Protein AF-T0Z2G5-F1 (afdb_monomer_lite)

Radius of gyration: 20.87 Å; chains: 1; bounding box: 59×38×51 Å

pLDDT: mean 80.26, std 21.43, range [35.03, 98.06]

Secondary structure (DSSP, 8-state):
------------TT-EEEEE--GGGHHHHHHHHHHTT------HHHHIIIIIS-BTTB-S-SEEEEEETTEEEEEEEEEEEEEEETTEEEEEEEEEEEEEPPPPTT-PPS-GGGS----PPP------

Structure (mmCIF, N/CA/C/O backbone):
data_AF-T0Z2G5-F1
#
_entry.id   AF-T0Z2G5-F1
#
loop_
_atom_site.group_PDB
_atom_site.id
_atom_site.type_symbol
_atom_site.label_atom_id
_atom_site.label_alt_id
_atom_site.label_comp_id
_atom_site.label_asym_id
_atom_site.label_entity_id
_atom_site.label_seq_id
_atom_site.pdbx_PDB_ins_code
_atom_site.Cartn_x
_atom_site.Cartn_y
_atom_site.Cartn_z
_atom_site.occupancy
_atom_site.B_iso_or_equiv
_atom_site.auth_seq_id
_atom_site.auth_comp_id
_atom_site.auth_asym_id
_atom_site.auth_atom_id
_atom_site.pdbx_PDB_model_num
ATOM 1 N N . MET A 1 1 ? 9.165 -25.052 -7.317 1.00 35.03 1 MET A N 1
ATOM 2 C CA . MET A 1 1 ? 8.094 -24.089 -6.983 1.00 35.03 1 MET A CA 1
ATOM 3 C C . MET A 1 1 ? 7.984 -24.053 -5.470 1.00 35.03 1 MET A C 1
ATOM 5 O O . MET A 1 1 ? 7.563 -25.049 -4.907 1.00 35.03 1 MET A O 1
ATOM 9 N N . SER A 1 2 ? 8.461 -22.992 -4.813 1.00 45.25 2 SER A N 1
ATOM 10 C CA . SER A 1 2 ? 8.375 -22.872 -3.351 1.00 45.25 2 SER A CA 1
ATOM 11 C C . SER A 1 2 ? 7.391 -21.754 -3.029 1.00 45.25 2 SER A C 1
ATOM 13 O O . SER A 1 2 ? 7.680 -20.584 -3.269 1.00 45.25 2 SER A O 1
ATOM 15 N N . SER A 1 3 ? 6.192 -22.142 -2.601 1.00 39.19 3 SER A N 1
ATOM 16 C CA . SER A 1 3 ? 5.174 -21.230 -2.088 1.00 39.19 3 SER A CA 1
ATOM 17 C C . SER A 1 3 ? 5.585 -20.835 -0.675 1.00 39.19 3 SER A C 1
ATOM 19 O O . SER A 1 3 ? 5.756 -21.706 0.176 1.00 39.19 3 SER A O 1
ATOM 21 N N . ILE A 1 4 ? 5.772 -19.541 -0.416 1.00 44.31 4 ILE A N 1
ATOM 22 C CA . ILE A 1 4 ? 5.853 -19.048 0.960 1.00 44.31 4 ILE A CA 1
ATOM 23 C C . ILE A 1 4 ? 4.429 -19.119 1.512 1.00 44.31 4 ILE A C 1
ATOM 25 O O . ILE A 1 4 ? 3.606 -18.243 1.248 1.00 44.31 4 ILE A O 1
ATOM 29 N N . GLN A 1 5 ? 4.125 -20.190 2.245 1.00 40.06 5 GLN A N 1
ATOM 30 C CA . GLN A 1 5 ? 2.942 -20.231 3.091 1.00 40.06 5 GLN A CA 1
ATOM 31 C C . GLN A 1 5 ? 3.179 -19.275 4.258 1.00 40.06 5 GLN A C 1
ATOM 33 O O . GLN A 1 5 ? 4.012 -19.519 5.127 1.00 40.06 5 GLN A O 1
ATOM 38 N N . VAL A 1 6 ? 2.468 -18.151 4.251 1.00 47.78 6 VAL A N 1
ATOM 39 C CA . VAL A 1 6 ? 2.330 -17.324 5.446 1.00 47.78 6 VAL A CA 1
ATOM 40 C C . VAL A 1 6 ? 1.329 -18.054 6.332 1.00 47.78 6 VAL A C 1
ATOM 42 O O . VAL A 1 6 ? 0.133 -18.055 6.039 1.00 47.78 6 VAL A O 1
ATOM 45 N N . ASP A 1 7 ? 1.827 -18.737 7.361 1.00 40.16 7 ASP A N 1
ATOM 46 C CA . ASP A 1 7 ? 0.981 -19.422 8.332 1.00 40.16 7 ASP A CA 1
ATOM 47 C C . ASP A 1 7 ? -0.036 -18.438 8.916 1.00 40.16 7 ASP A C 1
ATOM 49 O O . ASP A 1 7 ? 0.304 -17.385 9.466 1.00 40.16 7 ASP A O 1
ATOM 53 N N . SER A 1 8 ? -1.315 -18.784 8.770 1.00 50.62 8 SER A N 1
ATOM 54 C CA . SER A 1 8 ? -2.417 -18.028 9.347 1.00 50.62 8 SER A CA 1
ATOM 55 C C . SER A 1 8 ? -2.333 -18.133 10.869 1.00 50.62 8 SER A C 1
ATOM 57 O O . SER A 1 8 ? -2.729 -19.131 11.472 1.00 50.62 8 SER A O 1
ATOM 59 N N . VAL A 1 9 ? -1.794 -17.094 11.507 1.00 52.38 9 VAL A N 1
ATOM 60 C CA . VAL A 1 9 ? -1.844 -16.944 12.965 1.00 52.38 9 VAL A CA 1
ATOM 61 C C . VAL A 1 9 ? -3.320 -16.913 13.388 1.00 52.38 9 VAL A C 1
ATOM 63 O O . VAL A 1 9 ? -4.140 -16.243 12.763 1.00 52.38 9 VAL A O 1
ATOM 66 N N . ARG A 1 10 ? -3.677 -17.706 14.403 1.00 47.97 10 ARG A N 1
ATOM 67 C CA . ARG A 1 10 ? -5.051 -17.978 14.875 1.00 47.97 10 ARG A CA 1
ATOM 68 C C . ARG A 1 10 ? -5.888 -16.713 15.129 1.00 47.97 10 ARG A C 1
ATOM 70 O O . ARG A 1 10 ? -5.372 -15.711 15.618 1.00 47.97 10 ARG A O 1
ATOM 77 N N . ASP A 1 11 ? -7.190 -16.791 14.829 1.00 43.62 11 ASP A N 1
ATOM 78 C CA . ASP A 1 11 ? -8.204 -15.770 15.151 1.00 43.62 11 ASP A CA 1
ATOM 79 C C . ASP A 1 11 ? -8.464 -15.774 16.660 1.00 43.62 11 ASP A C 1
ATOM 81 O O . ASP A 1 11 ? -9.389 -16.413 17.154 1.00 43.62 11 ASP A O 1
ATOM 85 N N . ALA A 1 12 ? -7.618 -15.083 17.417 1.00 45.31 12 ALA A N 1
ATOM 86 C CA . ALA A 1 12 ? -8.017 -14.586 18.725 1.00 45.31 12 ALA A CA 1
ATOM 87 C C . ALA A 1 12 ? -8.791 -13.266 18.528 1.00 45.31 12 ALA A C 1
ATOM 89 O O . ALA A 1 12 ? -8.409 -12.473 17.661 1.00 45.31 12 ALA A O 1
ATOM 90 N N . PRO A 1 13 ? -9.833 -12.967 19.325 1.00 46.59 13 PRO A N 1
ATOM 91 C CA . PRO A 1 13 ? -10.363 -11.609 19.415 1.00 46.59 13 PRO A CA 1
ATOM 92 C C . PRO A 1 13 ? -9.212 -10.661 19.801 1.00 46.59 13 PRO A C 1
ATOM 94 O O . PRO A 1 13 ? -8.587 -10.847 20.842 1.00 46.59 13 PRO A O 1
ATOM 97 N N . GLY A 1 14 ? -8.875 -9.699 18.934 1.00 64.50 14 GLY A N 1
ATOM 98 C CA . GLY A 1 14 ? -7.689 -8.834 19.088 1.00 64.50 14 GLY A CA 1
ATOM 99 C C . GLY A 1 14 ? -6.409 -9.333 18.393 1.00 64.50 14 GLY A C 1
ATOM 100 O O . GLY A 1 14 ? -5.330 -8.775 18.590 1.00 64.50 14 GLY A O 1
ATOM 101 N N . GLY A 1 15 ? -6.494 -10.385 17.575 1.00 80.00 15 GLY A N 1
ATOM 102 C CA . GLY A 1 15 ? -5.380 -10.867 16.761 1.00 80.00 15 GLY A CA 1
ATOM 103 C C . GLY A 1 15 ? -5.108 -9.949 15.568 1.00 80.00 15 GLY A C 1
ATOM 104 O O . GLY A 1 15 ? -5.984 -9.721 14.733 1.00 80.00 15 GLY A O 1
ATOM 105 N N . ARG A 1 16 ? -3.876 -9.443 15.462 1.00 90.94 16 ARG A N 1
ATOM 106 C CA . ARG A 1 16 ? -3.422 -8.701 14.279 1.00 90.94 16 ARG A CA 1
ATOM 107 C C . ARG A 1 16 ? -3.092 -9.668 13.149 1.00 90.94 16 ARG A C 1
ATOM 109 O O . ARG A 1 16 ? -2.359 -10.632 13.358 1.00 90.94 16 ARG A O 1
ATOM 116 N N . ARG A 1 17 ? -3.580 -9.376 11.946 1.00 92.88 17 ARG A N 1
ATOM 117 C CA . ARG A 1 17 ? -3.329 -10.159 10.731 1.00 92.88 17 ARG A CA 1
ATOM 118 C C . ARG A 1 17 ? -2.599 -9.320 9.704 1.00 92.88 17 ARG A C 1
ATOM 120 O O . ARG A 1 17 ? -2.945 -8.162 9.517 1.00 92.88 17 ARG A O 1
ATOM 127 N N . VAL A 1 18 ? -1.630 -9.916 9.020 1.00 95.81 18 VAL A N 1
ATOM 128 C CA . VAL A 1 18 ? -1.031 -9.340 7.812 1.00 95.81 18 VAL A CA 1
ATOM 129 C C . VAL A 1 18 ? -1.662 -10.033 6.614 1.00 95.81 18 VAL A C 1
ATOM 131 O O . VAL A 1 18 ? -1.704 -11.262 6.574 1.00 95.81 18 VAL A O 1
ATOM 134 N N . ARG A 1 19 ? -2.156 -9.266 5.644 1.00 96.44 19 ARG A N 1
ATOM 135 C CA . ARG A 1 19 ? -2.698 -9.806 4.391 1.00 96.44 19 ARG A CA 1
ATOM 136 C C . ARG A 1 19 ? -2.416 -8.865 3.220 1.00 96.44 19 ARG A C 1
ATOM 138 O O . ARG A 1 19 ? -2.200 -7.673 3.449 1.00 96.44 19 ARG A O 1
ATOM 145 N N . PRO A 1 20 ? -2.440 -9.362 1.973 1.00 97.94 20 PRO A N 1
ATOM 146 C CA . PRO A 1 20 ? -2.593 -8.501 0.811 1.00 97.94 20 PRO A CA 1
ATOM 147 C C . PRO A 1 20 ? -3.778 -7.549 0.971 1.00 97.94 20 PRO A C 1
ATOM 149 O O . PRO A 1 20 ? -4.824 -7.941 1.506 1.00 97.94 20 PRO A O 1
ATOM 152 N N . SER A 1 21 ? -3.613 -6.314 0.509 1.00 97.81 21 SER A N 1
ATOM 153 C CA . SER A 1 21 ? -4.760 -5.431 0.323 1.00 97.81 21 SER A CA 1
ATOM 154 C C . SER A 1 21 ? -5.545 -5.828 -0.925 1.00 97.81 21 SER A C 1
ATOM 156 O O . SER A 1 21 ? -5.015 -6.467 -1.841 1.00 97.81 21 SER A O 1
ATOM 158 N N . THR A 1 22 ? -6.800 -5.410 -0.970 1.00 97.00 22 THR A N 1
ATOM 159 C CA . THR A 1 22 ? -7.668 -5.512 -2.142 1.00 97.00 22 THR A CA 1
ATOM 160 C C . THR A 1 22 ? -8.150 -4.116 -2.555 1.00 97.00 22 THR A C 1
ATOM 162 O O . THR A 1 22 ? -8.012 -3.171 -1.770 1.00 97.00 22 THR A O 1
ATOM 165 N N . PRO A 1 23 ? -8.706 -3.940 -3.768 1.00 97.50 23 PRO A N 1
ATOM 166 C CA . PRO A 1 23 ? -9.271 -2.656 -4.188 1.00 97.50 23 PRO A CA 1
ATOM 167 C C . PRO A 1 23 ? -10.290 -2.070 -3.198 1.00 97.50 23 PRO A C 1
ATOM 169 O O . PRO A 1 23 ? -10.353 -0.853 -3.020 1.00 97.50 23 PRO A O 1
ATOM 172 N N . GLU A 1 24 ? -11.031 -2.924 -2.489 1.00 96.44 24 GLU A N 1
ATOM 173 C CA . GLU A 1 24 ? -11.998 -2.534 -1.457 1.00 96.44 24 GLU A CA 1
ATOM 174 C C . GLU A 1 24 ? -11.341 -1.863 -0.238 1.00 96.44 24 GLU A C 1
ATOM 176 O O . GLU A 1 24 ? -11.975 -1.040 0.423 1.00 96.44 24 GLU A O 1
ATOM 181 N N . ASP A 1 25 ? -10.064 -2.146 0.046 1.00 96.62 25 ASP A N 1
ATOM 182 C CA . ASP A 1 25 ? -9.310 -1.472 1.110 1.00 96.62 25 ASP A CA 1
ATOM 183 C C . ASP A 1 25 ? -8.898 -0.038 0.723 1.00 96.62 25 ASP A C 1
ATOM 185 O O . ASP A 1 25 ? -8.492 0.741 1.589 1.00 96.62 25 ASP A O 1
ATOM 189 N N . GLY A 1 26 ? -8.990 0.333 -0.561 1.00 96.88 26 GLY A N 1
ATOM 190 C CA . GLY A 1 26 ? -8.496 1.599 -1.113 1.00 96.88 26 GLY A CA 1
ATOM 191 C C . GLY A 1 26 ? -8.921 2.847 -0.327 1.00 96.88 26 GLY A C 1
ATOM 192 O O . GLY A 1 26 ? -8.047 3.605 0.106 1.00 96.88 26 GLY A O 1
ATOM 193 N N . PRO A 1 27 ? -10.226 3.063 -0.067 1.00 96.56 27 PRO A N 1
ATOM 194 C CA . PRO A 1 27 ? -10.689 4.207 0.718 1.00 96.56 27 PRO A CA 1
ATOM 195 C C . PRO A 1 27 ? -10.092 4.262 2.131 1.00 96.56 27 PRO A C 1
ATOM 197 O O . PRO A 1 27 ? -9.723 5.336 2.611 1.00 96.56 27 PRO A O 1
ATOM 200 N N . ALA A 1 28 ? -9.950 3.113 2.794 1.00 95.75 28 ALA A N 1
ATOM 201 C CA . ALA A 1 28 ? -9.409 3.036 4.146 1.00 95.75 28 ALA A CA 1
ATOM 202 C C . ALA A 1 28 ? -7.883 3.228 4.175 1.00 95.75 28 ALA A C 1
ATOM 204 O O . ALA A 1 28 ? -7.368 3.889 5.074 1.00 95.75 28 ALA A O 1
ATOM 205 N N . ILE A 1 29 ? -7.163 2.749 3.158 1.00 97.25 29 ILE A N 1
ATOM 206 C CA . ILE A 1 29 ? -5.733 3.025 2.952 1.00 97.25 29 ILE A CA 1
ATOM 207 C C . ILE A 1 29 ? -5.492 4.530 2.743 1.00 97.25 29 ILE A C 1
ATOM 209 O O . ILE A 1 29 ? -4.596 5.111 3.358 1.00 97.25 29 ILE A O 1
ATOM 213 N N . VAL A 1 30 ? -6.317 5.188 1.922 1.00 97.25 30 VAL A N 1
ATOM 214 C CA . VAL A 1 30 ? -6.256 6.645 1.715 1.00 97.25 30 VAL A CA 1
ATOM 215 C C . VAL A 1 30 ? -6.530 7.396 3.019 1.00 97.25 30 VAL A C 1
ATOM 217 O O . VAL A 1 30 ? -5.793 8.324 3.358 1.00 97.25 30 VAL A O 1
ATOM 220 N N . ALA A 1 31 ? -7.557 6.992 3.771 1.00 95.75 31 ALA A N 1
ATOM 221 C CA . ALA A 1 31 ? -7.875 7.593 5.064 1.00 95.75 31 ALA A CA 1
ATOM 222 C C . ALA A 1 31 ? -6.716 7.443 6.063 1.00 95.75 31 ALA A C 1
ATOM 224 O O . ALA A 1 31 ? -6.330 8.424 6.696 1.00 95.75 31 ALA A O 1
ATOM 225 N N . LEU A 1 32 ? -6.114 6.255 6.144 1.00 95.69 32 LEU A N 1
ATOM 226 C CA . LEU A 1 32 ? -4.961 5.960 6.996 1.00 95.69 32 LEU A CA 1
ATOM 227 C C . LEU A 1 32 ? -3.760 6.861 6.673 1.00 95.69 32 LEU A C 1
ATOM 229 O O . LEU A 1 32 ? -3.156 7.445 7.571 1.00 95.69 32 LEU A O 1
ATOM 233 N N . MET A 1 33 ? -3.425 7.007 5.389 1.00 96.12 33 MET A N 1
ATOM 234 C CA . MET A 1 33 ? -2.326 7.872 4.952 1.00 96.12 33 MET A CA 1
ATOM 235 C C . MET A 1 33 ? -2.602 9.347 5.267 1.00 96.12 33 MET A C 1
ATOM 237 O O . MET A 1 33 ? -1.716 10.039 5.766 1.00 96.12 33 MET A O 1
ATOM 241 N N . ARG A 1 34 ? -3.836 9.823 5.055 1.00 95.88 34 ARG A N 1
ATOM 242 C CA . ARG A 1 34 ? -4.242 11.191 5.422 1.00 95.88 34 ARG A CA 1
ATOM 243 C C . ARG A 1 34 ? -4.156 11.436 6.928 1.00 95.88 34 ARG A C 1
ATOM 245 O O . ARG A 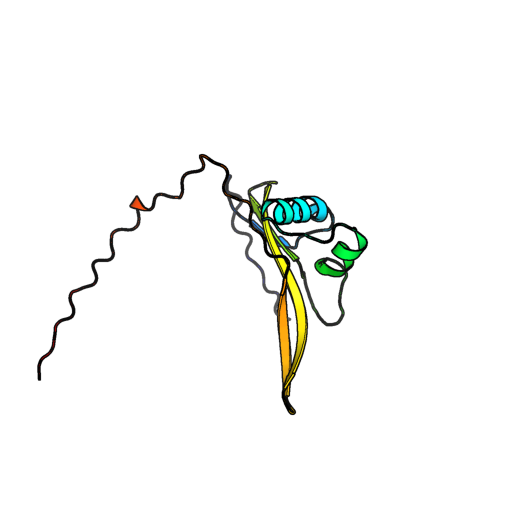1 34 ? -3.647 12.470 7.344 1.00 95.88 34 ARG A O 1
ATOM 252 N N . GLN A 1 35 ? -4.599 10.481 7.747 1.00 93.75 35 GLN A N 1
ATOM 253 C CA . GLN A 1 35 ? -4.478 10.551 9.210 1.00 93.75 35 GLN A CA 1
ATOM 254 C C . GLN A 1 35 ? -3.016 10.607 9.671 1.00 93.75 35 GLN A C 1
ATOM 256 O O . GLN A 1 35 ? -2.714 11.245 10.676 1.00 93.75 35 GLN A O 1
ATOM 261 N N . ALA A 1 36 ? -2.105 9.979 8.923 1.00 93.56 36 ALA A N 1
ATOM 262 C CA . ALA A 1 36 ? -0.665 10.061 9.150 1.00 93.56 36 ALA A CA 1
ATOM 263 C C . ALA A 1 36 ? -0.022 11.364 8.623 1.00 93.56 36 ALA A C 1
ATOM 265 O O . ALA A 1 36 ? 1.194 11.515 8.708 1.00 93.56 36 ALA A O 1
ATOM 266 N N . GLY A 1 37 ? -0.810 12.302 8.082 1.00 94.31 37 GLY A N 1
ATOM 267 C CA . GLY A 1 37 ? -0.327 13.577 7.544 1.00 94.31 37 GLY A CA 1
ATOM 268 C C . GLY A 1 37 ? 0.253 13.493 6.129 1.00 94.31 37 GLY A C 1
ATOM 269 O O . GLY A 1 37 ? 0.924 14.425 5.692 1.00 94.31 37 GLY A O 1
ATOM 270 N N . LEU A 1 38 ? 0.016 12.395 5.406 1.00 94.50 38 LEU A N 1
ATOM 271 C CA . LEU A 1 38 ? 0.476 12.217 4.028 1.00 94.50 38 LEU A CA 1
ATOM 272 C C . LEU A 1 38 ? -0.552 12.749 3.017 1.00 94.50 38 LEU A C 1
ATOM 274 O O . LEU A 1 38 ? -1.740 12.889 3.316 1.00 94.50 38 LEU A O 1
ATOM 278 N N . GLN A 1 39 ? -0.095 12.981 1.784 1.00 95.75 39 GLN A N 1
ATOM 279 C CA . GLN A 1 39 ? -0.925 13.387 0.644 1.00 95.75 39 GLN A CA 1
ATOM 280 C C . GLN A 1 39 ? -0.999 12.250 -0.389 1.00 95.75 39 GLN A C 1
ATOM 282 O O . GLN A 1 39 ? -0.264 12.262 -1.376 1.00 95.75 39 GLN A O 1
ATOM 287 N N . PRO A 1 40 ? -1.822 11.213 -0.154 1.00 95.31 40 PRO A N 1
ATOM 288 C CA . PRO A 1 40 ? -1.917 10.092 -1.078 1.00 95.31 40 PRO A CA 1
ATOM 289 C C . PRO A 1 40 ? -2.678 10.476 -2.352 1.00 95.31 40 PRO A C 1
ATOM 291 O O . PRO A 1 40 ? -3.645 11.236 -2.292 1.00 95.31 40 PRO A O 1
ATOM 294 N N . HIS A 1 41 ? -2.317 9.858 -3.480 1.00 95.31 41 HIS A N 1
ATOM 295 C CA . HIS A 1 41 ? -3.214 9.772 -4.638 1.00 95.31 41 HIS A CA 1
ATOM 296 C C . HIS A 1 41 ? -4.561 9.184 -4.208 1.00 95.31 41 HIS A C 1
ATOM 298 O O . HIS A 1 41 ? -4.592 8.281 -3.365 1.00 95.31 41 HIS A O 1
ATOM 304 N N . THR A 1 42 ? -5.652 9.657 -4.805 1.00 95.62 42 THR A N 1
ATOM 305 C CA . THR A 1 42 ? -7.010 9.232 -4.429 1.00 95.62 42 THR A CA 1
ATOM 306 C C . THR A 1 42 ? -7.824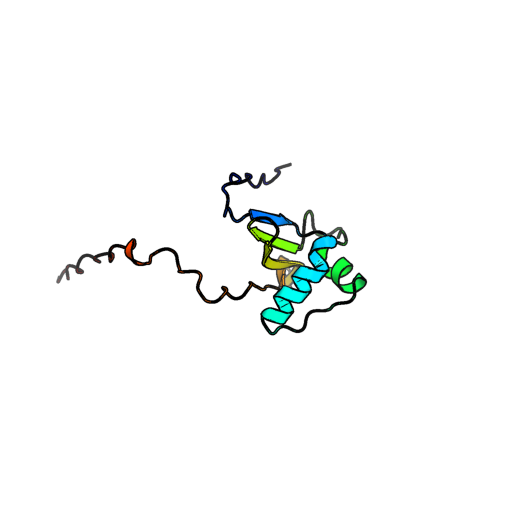 8.655 -5.568 1.00 95.62 42 THR A C 1
ATOM 308 O O . THR A 1 42 ? -8.864 8.043 -5.338 1.00 95.62 42 THR A O 1
ATOM 311 N N . GLU A 1 43 ? -7.337 8.812 -6.789 1.00 96.62 43 GLU A N 1
ATOM 312 C CA . GLU A 1 43 ? -8.009 8.381 -7.999 1.00 96.62 43 GLU A CA 1
ATOM 313 C C . GLU A 1 43 ? -7.918 6.849 -8.081 1.00 96.62 43 GLU A C 1
ATOM 315 O O . GLU A 1 43 ? -6.809 6.305 -7.984 1.00 96.62 43 GLU A O 1
ATOM 320 N N . PRO A 1 44 ? -9.042 6.129 -8.272 1.00 94.19 44 PRO A N 1
ATOM 321 C CA . PRO A 1 44 ? -9.045 4.665 -8.303 1.00 94.19 44 PRO A CA 1
ATOM 322 C C . PRO A 1 44 ? -8.040 4.074 -9.295 1.00 94.19 44 PRO A C 1
ATOM 324 O O . PRO A 1 44 ? -7.378 3.088 -8.991 1.00 94.19 44 PRO A O 1
ATOM 327 N N . GLU A 1 45 ? -7.863 4.720 -10.446 1.00 96.69 45 GLU A N 1
ATOM 328 C CA . GLU A 1 45 ? -6.926 4.311 -11.497 1.00 96.69 45 GLU A CA 1
ATOM 329 C C . GLU A 1 45 ? -5.459 4.390 -11.046 1.00 96.69 45 GLU A C 1
ATOM 331 O O . GLU A 1 45 ? -4.658 3.504 -11.357 1.00 96.69 45 GLU A O 1
ATOM 336 N N . HIS A 1 46 ? -5.104 5.417 -10.265 1.00 97.06 46 HIS A N 1
ATOM 337 C CA . HIS A 1 46 ? -3.769 5.551 -9.684 1.00 97.06 46 HIS A CA 1
ATOM 338 C C . HIS A 1 46 ? -3.526 4.492 -8.607 1.00 97.06 46 HIS A C 1
ATOM 340 O O . HIS A 1 46 ? -2.430 3.935 -8.522 1.00 97.06 46 HIS A O 1
ATOM 346 N N . LEU A 1 47 ? -4.534 4.203 -7.780 1.00 97.12 47 LEU A N 1
ATOM 347 C CA . LEU A 1 47 ? -4.437 3.167 -6.751 1.00 97.12 47 LEU A CA 1
ATOM 348 C C . LEU A 1 47 ? -4.329 1.767 -7.372 1.00 97.12 47 LEU A C 1
ATOM 350 O O . LEU A 1 47 ? -3.447 1.004 -6.981 1.00 97.12 47 LEU A O 1
ATOM 354 N N . ASP A 1 48 ? -5.137 1.470 -8.393 1.00 97.50 48 ASP A N 1
ATOM 355 C CA . ASP A 1 48 ? -5.060 0.229 -9.171 1.00 97.50 48 ASP A CA 1
ATOM 356 C C . ASP A 1 48 ? -3.665 0.019 -9.749 1.00 97.50 48 ASP A C 1
ATOM 358 O O . ASP A 1 48 ? -3.016 -0.996 -9.477 1.00 97.50 48 ASP A O 1
ATOM 362 N N . TRP A 1 49 ? -3.155 1.013 -10.475 1.00 95.31 49 TRP A N 1
ATOM 363 C CA . TRP A 1 49 ? -1.822 0.934 -11.053 1.00 95.31 49 TRP A CA 1
ATOM 364 C C . TRP A 1 49 ? -0.740 0.711 -9.981 1.00 95.31 49 TRP A C 1
ATOM 366 O O . TRP A 1 49 ? 0.128 -0.164 -10.136 1.00 95.31 49 TRP A O 1
ATOM 376 N N . LYS A 1 50 ? -0.808 1.437 -8.857 1.00 94.69 50 LYS A N 1
ATOM 377 C CA . LYS A 1 50 ? 0.173 1.324 -7.767 1.00 94.69 50 LYS A CA 1
ATOM 378 C C . LYS A 1 50 ? 0.122 -0.018 -7.042 1.00 94.69 50 LYS A C 1
ATOM 380 O O . LYS A 1 50 ? 1.184 -0.555 -6.734 1.00 94.69 50 LYS A O 1
ATOM 385 N N . TYR A 1 51 ? -1.061 -0.559 -6.761 1.00 97.00 51 TYR A N 1
ATOM 386 C CA . TYR A 1 51 ? -1.208 -1.611 -5.749 1.00 97.00 51 TYR A CA 1
ATOM 387 C C . TYR A 1 51 ? -1.678 -2.959 -6.295 1.00 97.00 51 TYR A C 1
ATOM 389 O O . TYR A 1 51 ? -1.149 -3.988 -5.869 1.00 97.00 51 TYR A O 1
ATOM 397 N N . TRP A 1 52 ? -2.633 -2.975 -7.229 1.00 97.12 52 TRP A N 1
ATOM 398 C CA . TRP A 1 52 ? -3.391 -4.196 -7.547 1.00 97.12 52 TRP A CA 1
ATOM 399 C C . TRP A 1 52 ? -3.198 -4.692 -8.973 1.00 97.12 52 TRP A C 1
ATOM 401 O O . TRP A 1 52 ? -3.235 -5.901 -9.200 1.00 97.12 52 TRP A O 1
ATOM 411 N N . ARG A 1 53 ? -2.900 -3.798 -9.921 1.00 95.94 53 ARG A N 1
ATOM 412 C CA . ARG A 1 53 ? -2.667 -4.182 -11.313 1.00 95.94 53 ARG A CA 1
ATOM 413 C C . ARG A 1 53 ? -1.539 -5.221 -11.404 1.00 95.94 53 ARG A C 1
ATOM 415 O O . ARG A 1 53 ? -0.448 -4.963 -10.884 1.00 95.94 53 ARG A O 1
ATOM 422 N N . PRO A 1 54 ? -1.747 -6.378 -12.049 1.00 93.62 54 PRO A N 1
ATOM 423 C CA . PRO A 1 54 ? -0.681 -7.352 -12.244 1.00 93.62 54 PRO A CA 1
ATOM 424 C C . PRO A 1 54 ? 0.501 -6.742 -13.001 1.00 93.62 54 PRO A C 1
ATOM 426 O O . PRO A 1 54 ? 0.314 -5.909 -13.891 1.00 93.62 54 PRO A O 1
ATOM 429 N N . ARG A 1 55 ? 1.721 -7.169 -12.667 1.00 90.12 55 ARG A N 1
ATOM 430 C CA . ARG A 1 55 ? 2.921 -6.785 -13.413 1.00 90.12 55 ARG A CA 1
ATOM 431 C C . ARG A 1 55 ? 3.728 -8.020 -13.811 1.00 90.12 55 ARG A C 1
ATOM 433 O O . ARG A 1 55 ? 3.886 -8.917 -12.989 1.00 90.12 55 ARG A O 1
ATOM 440 N N . PRO A 1 56 ? 4.272 -8.074 -15.037 1.00 89.94 56 PRO A N 1
ATOM 441 C CA . PRO A 1 56 ? 5.042 -9.229 -15.501 1.00 89.94 56 PRO A CA 1
ATOM 442 C C . PRO A 1 56 ? 6.379 -9.401 -14.761 1.00 89.94 56 PRO A C 1
ATOM 444 O O . PRO A 1 56 ? 6.913 -10.504 -14.707 1.00 89.94 56 PRO A O 1
ATOM 447 N N . ASP A 1 57 ? 6.913 -8.329 -14.172 1.00 87.75 57 ASP A N 1
ATOM 448 C CA . ASP A 1 57 ? 8.179 -8.306 -13.432 1.00 87.75 57 ASP A CA 1
ATOM 449 C C . ASP A 1 57 ? 8.037 -8.686 -11.946 1.00 87.75 57 ASP A C 1
ATOM 451 O O . ASP A 1 57 ? 9.036 -8.730 -11.224 1.00 87.75 57 ASP A O 1
ATOM 455 N N . TRP A 1 58 ? 6.821 -8.981 -11.470 1.00 91.25 58 TRP A N 1
ATOM 456 C CA . TRP A 1 58 ? 6.562 -9.271 -10.062 1.00 91.25 58 TRP A CA 1
ATOM 457 C C . TRP A 1 58 ? 5.468 -10.309 -9.860 1.00 91.25 58 TRP A C 1
ATOM 459 O O . TRP A 1 58 ? 4.336 -10.155 -10.311 1.00 91.25 58 TRP A O 1
ATOM 469 N N . GLN A 1 59 ? 5.803 -11.357 -9.115 1.00 90.69 59 GLN A N 1
ATOM 470 C CA . GLN A 1 59 ? 4.852 -12.390 -8.728 1.00 90.69 59 GLN A CA 1
ATOM 471 C C . GLN A 1 59 ? 4.353 -12.106 -7.312 1.00 90.69 59 GLN A C 1
ATOM 473 O O . GLN A 1 59 ? 5.139 -12.093 -6.366 1.00 90.69 59 GLN A O 1
ATOM 478 N N . GLY A 1 60 ? 3.043 -11.901 -7.174 1.00 91.06 60 GLY A N 1
ATOM 479 C CA . GLY A 1 60 ? 2.375 -11.688 -5.891 1.00 91.06 60 GLY A CA 1
ATOM 480 C C . GLY A 1 60 ? 1.925 -10.247 -5.651 1.00 91.06 60 GLY A C 1
ATOM 481 O O . GLY A 1 60 ? 1.970 -9.388 -6.532 1.00 91.06 60 GLY A O 1
ATOM 482 N N . SER A 1 61 ? 1.444 -9.997 -4.436 1.00 95.69 61 SER A N 1
ATOM 483 C CA . SER A 1 61 ? 0.878 -8.707 -4.043 1.00 95.69 61 SER A CA 1
ATOM 484 C C . SER A 1 61 ? 1.953 -7.632 -3.894 1.00 95.69 61 SER A C 1
ATOM 486 O O . SER A 1 61 ? 3.091 -7.908 -3.509 1.00 95.69 61 SER A O 1
ATOM 488 N N . ARG A 1 62 ? 1.575 -6.388 -4.199 1.00 96.88 62 ARG A N 1
ATOM 489 C CA . ARG A 1 62 ? 2.429 -5.199 -4.047 1.00 96.88 62 ARG A CA 1
ATOM 490 C C . ARG A 1 62 ? 1.976 -4.277 -2.923 1.00 96.88 62 ARG A C 1
ATOM 492 O O . ARG A 1 62 ? 2.681 -3.334 -2.602 1.00 96.88 62 ARG A O 1
ATOM 499 N N . SER A 1 63 ? 0.823 -4.538 -2.320 1.00 97.88 63 SER A N 1
ATOM 500 C CA . SER A 1 63 ? 0.274 -3.763 -1.215 1.00 97.88 63 SER A CA 1
ATOM 501 C C . SER A 1 63 ? -0.237 -4.717 -0.145 1.00 97.88 63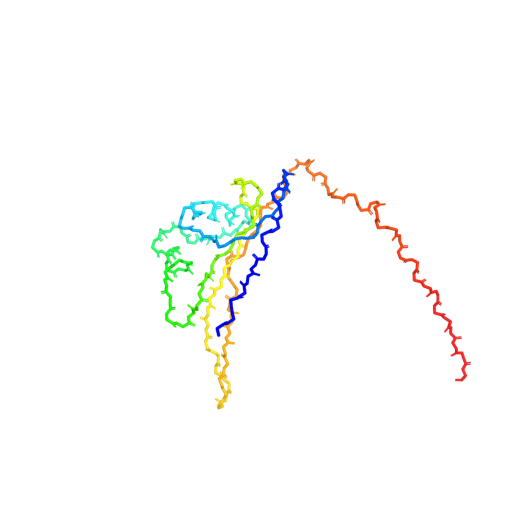 SER A C 1
ATOM 503 O O . SER A 1 63 ? -0.876 -5.730 -0.444 1.00 97.88 63 SER A O 1
ATOM 505 N N . PHE A 1 64 ? 0.099 -4.403 1.099 1.00 98.06 64 PHE A N 1
ATOM 506 C CA . PHE A 1 64 ? -0.203 -5.207 2.268 1.00 98.06 64 PHE A CA 1
ATOM 507 C C . PHE A 1 64 ? -0.762 -4.329 3.368 1.00 98.06 64 PHE A C 1
ATOM 509 O O . PHE A 1 64 ? -0.428 -3.147 3.499 1.00 98.06 64 PHE A O 1
ATOM 516 N N . VAL A 1 65 ? -1.599 -4.948 4.184 1.00 97.81 65 VAL A N 1
ATOM 517 C CA . VAL A 1 65 ? -2.249 -4.300 5.307 1.00 97.81 65 VAL A CA 1
ATOM 518 C C . VAL A 1 65 ? -2.118 -5.134 6.567 1.00 97.81 65 VAL A C 1
ATOM 520 O O . VAL A 1 65 ? -2.092 -6.366 6.519 1.00 97.81 65 VAL A O 1
ATOM 523 N N . ILE A 1 66 ? -2.049 -4.440 7.700 1.00 96.69 66 ILE A N 1
ATOM 524 C CA . ILE A 1 66 ? -2.221 -5.040 9.019 1.00 96.69 66 ILE A CA 1
ATOM 525 C C . ILE A 1 66 ? -3.638 -4.734 9.478 1.00 96.69 66 ILE A C 1
ATOM 527 O O . ILE A 1 66 ? -4.012 -3.563 9.543 1.00 96.69 66 ILE A O 1
ATOM 531 N N . THR A 1 67 ? -4.405 -5.761 9.827 1.00 93.69 67 THR A N 1
ATOM 532 C CA . THR A 1 67 ? -5.785 -5.619 10.293 1.00 93.69 67 THR A CA 1
ATOM 533 C C . THR A 1 67 ? -5.981 -6.176 11.694 1.00 93.69 67 THR A C 1
ATOM 535 O O . THR A 1 67 ? -5.339 -7.153 12.073 1.00 93.69 67 THR A O 1
ATOM 538 N N . GLU A 1 68 ? -6.909 -5.598 12.449 1.00 90.69 68 GLU A N 1
ATOM 539 C CA . GLU A 1 68 ? -7.463 -6.165 13.683 1.00 90.69 68 GLU A CA 1
ATOM 540 C C . GLU A 1 68 ? -8.987 -6.226 13.520 1.00 90.69 68 GLU A C 1
ATOM 542 O O . GLU A 1 68 ? -9.670 -5.205 13.460 1.00 90.69 68 GLU A O 1
ATOM 547 N N . GLY A 1 69 ? -9.528 -7.433 13.332 1.00 86.88 69 GLY A N 1
ATOM 548 C CA . GLY A 1 69 ? -10.906 -7.595 12.864 1.00 86.88 69 GLY A CA 1
ATOM 549 C C . GLY A 1 69 ? -11.116 -6.928 11.498 1.00 86.88 69 GLY A C 1
ATOM 550 O O . GLY A 1 69 ? -10.481 -7.309 10.516 1.00 86.88 69 GLY A O 1
ATOM 551 N N . ARG A 1 70 ? -12.008 -5.932 11.440 1.00 83.94 70 ARG A N 1
ATOM 552 C CA . ARG A 1 70 ? -12.292 -5.137 10.227 1.00 83.94 70 ARG A CA 1
ATOM 553 C C . ARG A 1 70 ? -11.486 -3.837 10.144 1.00 83.94 70 ARG A C 1
ATOM 555 O O . ARG A 1 70 ? -11.590 -3.130 9.148 1.00 83.94 70 ARG A O 1
ATOM 562 N N . GLU A 1 71 ? -10.720 -3.504 11.179 1.00 89.62 71 GLU A N 1
ATOM 563 C CA . GLU A 1 71 ? -9.971 -2.251 11.241 1.00 89.62 71 GLU A CA 1
ATOM 564 C C . GLU A 1 71 ? -8.607 -2.388 10.561 1.00 89.62 71 GLU A C 1
ATOM 566 O O . GLU A 1 71 ? -7.890 -3.367 10.774 1.00 89.62 71 GLU A O 1
ATOM 571 N N . LEU A 1 72 ? -8.241 -1.382 9.767 1.00 93.06 72 LEU A N 1
ATOM 572 C CA . LEU A 1 72 ? -6.934 -1.235 9.133 1.00 93.06 72 LEU A CA 1
ATOM 573 C C . LEU A 1 72 ? -5.981 -0.477 10.059 1.00 93.06 72 LEU A C 1
ATOM 575 O O . LEU A 1 72 ? -6.118 0.725 10.263 1.00 93.06 72 LEU A O 1
ATOM 579 N N . LEU A 1 73 ? -4.993 -1.185 10.601 1.00 94.75 73 LEU A N 1
ATOM 580 C CA . LEU A 1 73 ? -4.012 -0.629 11.533 1.00 94.75 73 LEU A CA 1
ATOM 581 C C . LEU A 1 73 ? -2.774 -0.072 10.833 1.00 94.75 73 LEU A C 1
ATOM 583 O O . LEU A 1 73 ? -2.137 0.848 11.346 1.00 94.75 73 LEU A O 1
ATOM 587 N N . ALA A 1 74 ? -2.387 -0.658 9.702 1.00 96.88 74 ALA A N 1
ATOM 588 C CA . ALA A 1 74 ? -1.242 -0.212 8.9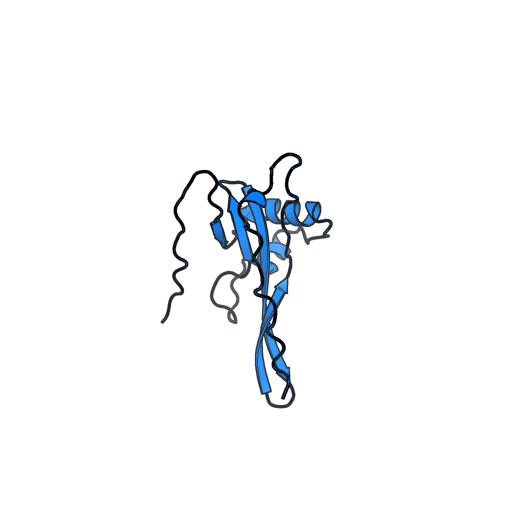23 1.00 96.88 74 ALA A CA 1
ATOM 589 C C . ALA A 1 74 ? -1.373 -0.609 7.452 1.00 96.88 74 ALA A C 1
ATOM 591 O O . ALA A 1 74 ? -2.034 -1.595 7.125 1.00 96.88 74 ALA A O 1
ATOM 592 N N . HIS A 1 75 ? -0.686 0.134 6.593 1.00 98.06 75 HIS A N 1
ATOM 593 C CA . HIS A 1 75 ? -0.516 -0.142 5.174 1.00 98.06 75 HIS A CA 1
ATOM 594 C C . HIS A 1 75 ? 0.965 -0.019 4.814 1.00 98.06 75 HIS A C 1
ATOM 596 O O . HIS A 1 75 ? 1.681 0.814 5.374 1.00 98.06 75 HIS A O 1
ATOM 602 N N . GLY A 1 76 ? 1.412 -0.835 3.867 1.00 97.62 76 GLY A N 1
ATOM 603 C CA . GLY A 1 76 ? 2.700 -0.686 3.208 1.00 97.62 76 GLY A CA 1
ATOM 604 C C . GLY A 1 76 ? 2.644 -1.295 1.817 1.00 97.62 76 GLY A C 1
ATOM 605 O O . GLY A 1 76 ? 2.034 -2.348 1.615 1.00 97.62 76 GLY A O 1
ATOM 606 N N . ALA A 1 77 ? 3.277 -0.633 0.856 1.00 97.56 77 ALA A N 1
ATOM 607 C CA . ALA A 1 77 ? 3.333 -1.103 -0.515 1.00 97.56 77 ALA A CA 1
ATOM 608 C C . ALA A 1 77 ? 4.765 -1.105 -1.049 1.00 97.56 77 ALA A C 1
ATOM 610 O O . ALA A 1 77 ? 5.687 -0.535 -0.465 1.00 97.56 77 ALA A O 1
ATOM 611 N N . VAL A 1 78 ? 4.954 -1.798 -2.164 1.00 95.81 78 VAL A N 1
ATOM 612 C CA . VAL A 1 78 ? 6.244 -1.968 -2.814 1.00 95.81 78 VAL A CA 1
ATOM 613 C C . VAL A 1 78 ? 6.140 -1.745 -4.313 1.00 95.81 78 VAL A C 1
ATOM 615 O O . VAL A 1 78 ? 5.183 -2.160 -4.968 1.00 95.81 78 VAL A O 1
ATOM 618 N N . VAL A 1 79 ? 7.179 -1.134 -4.872 1.00 93.69 79 VAL A N 1
ATOM 619 C CA . VAL A 1 79 ? 7.406 -1.048 -6.309 1.00 93.69 79 VAL A CA 1
ATOM 620 C C . VAL A 1 79 ? 8.615 -1.917 -6.649 1.00 93.69 79 VAL A C 1
ATOM 622 O O . VAL A 1 79 ? 9.723 -1.632 -6.184 1.00 93.69 79 VAL A O 1
ATOM 625 N N . PRO A 1 80 ? 8.429 -2.991 -7.430 1.00 93.06 80 PRO A N 1
ATOM 626 C CA . PRO A 1 80 ? 9.537 -3.794 -7.917 1.00 93.06 80 PRO A CA 1
ATOM 627 C C . PRO A 1 80 ? 10.324 -3.025 -8.977 1.00 93.06 80 PRO A C 1
ATOM 629 O O . PRO A 1 80 ? 9.754 -2.269 -9.766 1.00 93.06 80 PRO A O 1
ATOM 632 N N . GLY A 1 81 ? 11.637 -3.227 -9.007 1.00 91.19 81 GLY A N 1
ATOM 633 C CA . GLY A 1 81 ? 12.497 -2.606 -10.003 1.00 91.19 81 GLY A CA 1
ATOM 634 C C . GLY A 1 81 ? 13.763 -3.403 -10.271 1.00 91.19 81 GLY A C 1
ATOM 635 O O . GLY A 1 81 ? 14.073 -4.393 -9.606 1.00 91.19 81 GLY A O 1
ATOM 636 N N . THR A 1 82 ? 14.514 -2.939 -11.264 1.00 93.50 82 THR A N 1
ATOM 637 C CA . THR A 1 82 ? 15.862 -3.423 -11.566 1.00 93.50 82 THR A CA 1
ATOM 638 C C . THR A 1 82 ? 16.823 -2.253 -11.448 1.00 93.50 82 THR A C 1
ATOM 640 O O . THR A 1 82 ? 16.599 -1.198 -12.036 1.00 93.50 82 THR A O 1
ATOM 643 N N . MET A 1 83 ? 17.873 -2.435 -10.655 1.00 94.75 83 MET A N 1
ATOM 644 C CA . MET A 1 83 ? 18.934 -1.456 -10.472 1.00 94.75 83 MET A CA 1
ATOM 645 C C . MET A 1 83 ? 20.165 -1.904 -11.254 1.00 94.75 83 MET A C 1
ATOM 647 O O . MET A 1 83 ? 20.593 -3.052 -11.128 1.00 94.75 83 MET A O 1
ATOM 651 N N . HIS A 1 84 ? 20.738 -0.987 -12.030 1.00 96.00 84 HIS A N 1
ATOM 652 C CA . HIS A 1 84 ? 21.982 -1.187 -12.769 1.00 96.00 84 HIS A CA 1
ATOM 653 C C . HIS A 1 84 ? 23.123 -0.425 -12.094 1.00 96.00 84 HIS A C 1
ATOM 655 O O . HIS A 1 84 ? 22.955 0.740 -11.736 1.00 96.00 84 HIS A O 1
ATOM 661 N N . TRP A 1 85 ? 24.284 -1.063 -11.932 1.00 95.81 85 TRP A N 1
ATOM 662 C CA . TRP A 1 85 ? 25.503 -0.402 -11.458 1.00 95.81 85 TRP A CA 1
ATOM 663 C C . TRP A 1 85 ? 26.742 -0.970 -12.158 1.00 95.81 85 TRP A C 1
ATOM 665 O O . TRP A 1 85 ? 27.099 -2.141 -12.010 1.00 95.81 85 TRP A O 1
ATOM 675 N N . GLY A 1 86 ? 27.401 -0.133 -12.964 1.00 94.62 86 GLY A N 1
ATOM 676 C CA . GLY A 1 86 ? 28.436 -0.593 -13.891 1.00 94.62 86 GLY A CA 1
ATOM 677 C C . GLY A 1 86 ? 27.879 -1.659 -14.840 1.00 94.62 86 GLY A C 1
ATOM 678 O O . GLY A 1 86 ? 26.847 -1.456 -15.469 1.00 94.62 86 GLY A O 1
ATOM 679 N N . THR A 1 87 ? 28.535 -2.818 -14.904 1.00 96.12 87 THR A N 1
ATOM 680 C CA . THR A 1 87 ? 28.095 -3.981 -15.697 1.00 96.12 87 THR A CA 1
ATOM 681 C C . THR A 1 87 ? 27.162 -4.931 -14.938 1.00 96.12 87 THR A C 1
ATOM 683 O O . THR A 1 87 ? 26.835 -6.006 -15.440 1.00 96.12 87 THR A O 1
ATOM 686 N N . ARG A 1 88 ? 26.752 -4.586 -13.710 1.00 96.94 88 ARG A N 1
ATOM 687 C CA . ARG A 1 88 ? 25.917 -5.438 -12.855 1.00 96.94 88 ARG A CA 1
ATOM 688 C C . ARG A 1 88 ? 24.463 -4.984 -12.875 1.00 96.94 88 ARG A C 1
ATOM 690 O O . ARG A 1 88 ? 24.167 -3.797 -13.006 1.00 96.94 88 ARG A O 1
ATOM 697 N N . GLN A 1 89 ? 23.571 -5.948 -12.673 1.00 96.38 89 GLN A N 1
ATOM 698 C CA . GLN A 1 89 ? 22.147 -5.719 -12.461 1.00 96.38 89 GLN A CA 1
ATOM 699 C C . GLN A 1 89 ? 21.659 -6.474 -11.226 1.00 96.38 89 GLN A C 1
ATOM 701 O O . GLN A 1 89 ? 22.151 -7.564 -10.922 1.00 96.38 89 GLN A O 1
ATOM 706 N N . GLY A 1 90 ? 20.674 -5.913 -10.531 1.00 93.50 90 GLY A N 1
ATOM 707 C CA . GLY A 1 90 ? 20.039 -6.541 -9.378 1.00 93.50 90 GLY A CA 1
ATOM 708 C C . GLY A 1 90 ? 18.563 -6.185 -9.270 1.00 93.50 90 GLY A C 1
ATOM 709 O O . GLY A 1 90 ? 18.149 -5.084 -9.630 1.00 93.50 90 GLY A O 1
ATOM 710 N N . ARG A 1 91 ? 17.764 -7.121 -8.747 1.00 92.56 91 ARG A N 1
ATOM 711 C CA . ARG A 1 91 ? 16.363 -6.860 -8.395 1.00 92.56 91 ARG A CA 1
ATOM 712 C C . ARG A 1 91 ? 16.311 -6.019 -7.128 1.00 92.56 91 ARG A C 1
ATOM 714 O O . ARG A 1 91 ? 16.993 -6.336 -6.156 1.00 92.56 91 ARG A O 1
ATOM 721 N N . VAL A 1 92 ? 15.480 -4.987 -7.137 1.00 93.38 92 VAL A N 1
ATOM 722 C CA . VAL A 1 92 ? 15.266 -4.097 -5.995 1.00 93.38 92 VAL A CA 1
ATOM 723 C C . VAL A 1 92 ? 13.784 -3.970 -5.684 1.00 93.38 92 VAL A C 1
ATOM 725 O O . VAL A 1 92 ? 12.924 -4.169 -6.543 1.00 93.38 92 VAL A O 1
ATOM 728 N N . ILE A 1 93 ? 13.502 -3.630 -4.433 1.00 93.06 93 ILE A N 1
ATOM 729 C CA . ILE A 1 93 ? 12.166 -3.320 -3.945 1.00 93.06 93 ILE A CA 1
ATOM 730 C C . ILE A 1 93 ? 12.230 -1.903 -3.391 1.00 93.06 93 ILE A C 1
ATOM 732 O O . ILE A 1 93 ? 12.980 -1.641 -2.451 1.00 93.06 93 ILE A O 1
ATOM 736 N N . HIS A 1 94 ? 11.450 -0.994 -3.966 1.00 93.50 94 HIS A N 1
ATOM 737 C CA . HIS A 1 94 ? 11.253 0.335 -3.409 1.00 93.50 94 HIS A CA 1
ATOM 738 C C . HIS A 1 94 ? 9.984 0.330 -2.556 1.00 93.50 94 HIS A C 1
ATOM 740 O O . HIS A 1 94 ? 8.885 0.154 -3.079 1.00 93.50 94 HIS A O 1
ATOM 746 N N . MET A 1 95 ? 10.130 0.467 -1.238 1.00 95.19 95 MET A N 1
ATOM 747 C CA . MET A 1 95 ? 8.981 0.568 -0.336 1.00 95.19 95 MET A CA 1
ATOM 748 C C . MET A 1 95 ? 8.341 1.950 -0.461 1.00 95.19 95 MET A C 1
ATOM 750 O O . MET A 1 95 ? 9.042 2.958 -0.428 1.00 95.19 95 MET A O 1
ATOM 754 N N . ILE A 1 96 ? 7.017 1.983 -0.579 1.00 95.50 96 ILE A N 1
ATOM 755 C CA . ILE A 1 96 ? 6.219 3.201 -0.744 1.00 95.50 96 ILE A CA 1
ATOM 756 C C . ILE A 1 96 ? 4.992 3.178 0.168 1.00 95.50 96 ILE A C 1
ATOM 758 O O . ILE A 1 96 ? 4.585 2.127 0.667 1.00 95.50 96 ILE A O 1
ATOM 762 N N . ASP A 1 97 ? 4.373 4.349 0.328 1.00 95.31 97 ASP A N 1
ATOM 763 C CA . ASP A 1 97 ? 3.018 4.513 0.863 1.00 95.31 97 ASP A CA 1
ATOM 764 C C . ASP A 1 97 ? 2.786 3.814 2.213 1.00 95.31 97 ASP A C 1
ATOM 766 O O . ASP A 1 97 ? 1.718 3.268 2.484 1.00 95.31 97 ASP A O 1
ATOM 770 N N . TRP A 1 98 ? 3.799 3.815 3.078 1.00 95.44 98 TRP A N 1
ATOM 771 C CA . TRP A 1 98 ? 3.704 3.246 4.416 1.00 95.44 98 TRP A CA 1
ATOM 772 C C . TRP A 1 98 ? 2.999 4.193 5.395 1.00 95.44 98 TRP A C 1
ATOM 774 O O . TRP A 1 98 ? 3.328 5.373 5.514 1.00 95.44 98 TRP A O 1
ATOM 784 N N . ALA A 1 99 ? 2.019 3.677 6.124 1.00 96.44 99 ALA A N 1
ATOM 785 C CA . ALA A 1 99 ? 1.333 4.427 7.166 1.00 96.44 99 ALA A CA 1
ATOM 786 C C . ALA A 1 99 ? 0.835 3.478 8.250 1.00 96.44 99 ALA A C 1
ATOM 788 O O . ALA A 1 99 ? 0.557 2.305 7.998 1.00 96.44 99 ALA A O 1
ATOM 789 N N . ARG A 1 100 ? 0.690 3.998 9.466 1.00 94.62 100 ARG A N 1
ATOM 790 C CA . ARG A 1 100 ? 0.007 3.306 10.558 1.00 94.62 100 ARG A CA 1
ATOM 791 C C . ARG A 1 100 ? -1.004 4.236 11.199 1.00 94.62 100 ARG A C 1
ATOM 793 O O . ARG A 1 100 ? -0.759 5.439 11.278 1.00 94.62 100 ARG A O 1
ATOM 800 N N . ALA A 1 101 ? -2.086 3.664 11.704 1.00 86.62 101 ALA A N 1
ATOM 801 C CA . ALA A 1 101 ? -3.070 4.401 12.466 1.00 86.62 101 ALA A CA 1
ATOM 802 C C . ALA A 1 101 ? -2.388 4.965 13.715 1.00 86.62 101 ALA A C 1
ATOM 804 O O . ALA A 1 101 ? -1.596 4.282 14.383 1.00 86.62 101 ALA A O 1
ATOM 805 N N . ALA A 1 102 ? -2.685 6.223 14.036 1.00 77.38 102 ALA A N 1
ATOM 806 C CA . ALA A 1 102 ? -2.339 6.753 15.341 1.00 77.38 102 ALA A CA 1
ATOM 807 C C . ALA A 1 102 ? -3.051 5.901 16.397 1.00 77.38 102 ALA A C 1
ATOM 809 O O . ALA A 1 102 ? -4.225 5.560 16.251 1.00 77.38 102 ALA A O 1
ATOM 810 N N . ARG A 1 103 ? -2.341 5.530 17.465 1.00 67.50 103 ARG A N 1
ATOM 811 C CA . ARG A 1 103 ? -2.973 4.800 18.564 1.00 67.50 103 ARG A CA 1
ATOM 812 C C . ARG A 1 103 ? -4.097 5.682 19.128 1.00 67.50 103 ARG A C 1
ATOM 814 O O . ARG A 1 103 ? -3.790 6.815 19.508 1.00 67.50 103 ARG A O 1
ATOM 821 N N . PRO A 1 104 ? -5.345 5.194 19.230 1.00 58.66 104 PRO A N 1
ATOM 822 C CA . PRO A 1 104 ? -6.408 5.990 19.819 1.00 58.66 104 PRO A CA 1
ATOM 823 C C . PRO A 1 104 ? -6.040 6.377 21.264 1.00 58.66 104 PRO A C 1
ATOM 825 O O . PRO A 1 104 ? -5.420 5.570 21.978 1.00 58.66 104 PRO A O 1
ATOM 828 N N . PRO A 1 105 ? -6.389 7.596 21.715 1.00 48.84 105 PRO A N 1
ATOM 829 C CA . PRO A 1 105 ? -6.216 7.996 23.107 1.00 48.84 105 PRO A CA 1
ATOM 830 C C . PRO A 1 105 ? -6.877 6.964 24.037 1.00 48.84 105 PRO A C 1
ATOM 832 O O . PRO A 1 105 ? -8.023 6.585 23.823 1.00 48.84 105 PRO A O 1
ATOM 835 N N . GLY A 1 106 ? -6.152 6.474 25.049 1.00 53.28 106 GLY A N 1
ATOM 836 C CA . GLY A 1 106 ? -6.686 5.547 26.063 1.00 53.28 106 GLY A CA 1
ATOM 837 C C . GLY A 1 106 ? -6.353 4.056 25.892 1.00 53.28 106 GLY A C 1
ATOM 838 O O . GLY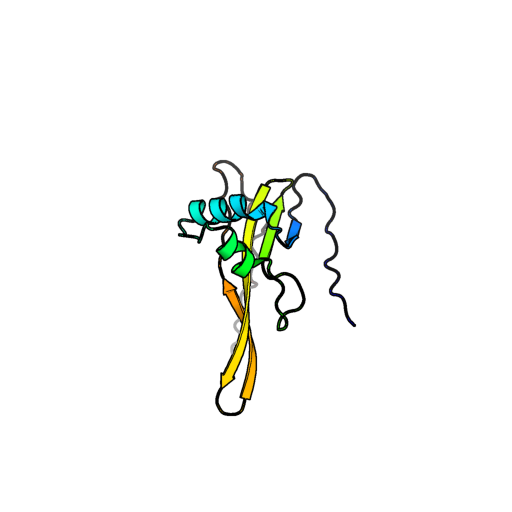 A 1 106 ? -6.519 3.294 26.842 1.00 53.28 106 GLY A O 1
ATOM 839 N N . ARG A 1 107 ? -5.804 3.604 24.755 1.00 58.12 107 ARG A N 1
ATOM 840 C CA . ARG A 1 107 ? -5.357 2.202 24.604 1.00 58.12 107 ARG A CA 1
ATOM 841 C C . ARG A 1 107 ? -3.985 2.015 25.263 1.00 58.12 107 ARG A C 1
ATOM 843 O O . ARG A 1 107 ? -2.995 2.401 24.654 1.00 58.12 107 ARG A O 1
ATOM 850 N N . ARG A 1 108 ? -3.887 1.478 26.492 1.00 48.09 108 ARG A N 1
ATOM 851 C CA . ARG A 1 108 ? -2.594 1.246 27.193 1.00 48.09 108 ARG A CA 1
ATOM 852 C C . ARG A 1 108 ? -1.622 0.432 26.326 1.00 48.09 108 ARG A C 1
ATOM 854 O O . ARG A 1 108 ? -2.037 -0.434 25.561 1.00 48.09 108 ARG A O 1
ATOM 861 N N . ALA A 1 109 ? -0.328 0.744 26.418 1.00 52.19 109 ALA A N 1
ATOM 862 C CA . ALA A 1 109 ? 0.694 -0.157 25.889 1.00 52.19 109 ALA A CA 1
ATOM 863 C C . ALA A 1 109 ? 0.618 -1.478 26.680 1.00 52.19 109 ALA A C 1
ATOM 865 O O . ALA A 1 109 ? 0.245 -1.426 27.855 1.00 52.19 109 ALA A O 1
ATOM 866 N N . PRO A 1 110 ? 0.939 -2.639 26.079 1.00 54.44 110 PRO A N 1
ATOM 867 C CA . PRO A 1 110 ? 1.218 -3.833 26.868 1.00 54.44 110 PRO A CA 1
ATOM 868 C C . PRO A 1 110 ? 2.255 -3.453 27.924 1.00 54.44 110 PRO A C 1
ATOM 870 O O . PRO A 1 110 ? 3.238 -2.798 27.578 1.00 54.44 110 PRO A O 1
ATOM 873 N N . ASP A 1 111 ? 1.977 -3.777 29.185 1.00 47.59 111 ASP A N 1
ATOM 874 C CA . ASP A 1 111 ? 2.766 -3.348 30.337 1.00 47.59 111 ASP A CA 1
ATOM 875 C C . ASP A 1 111 ? 4.268 -3.523 30.076 1.00 47.59 111 ASP A C 1
ATOM 877 O O . ASP A 1 111 ? 4.792 -4.635 29.990 1.00 47.59 111 ASP A O 1
ATOM 881 N N . GLU A 1 112 ? 4.983 -2.402 30.012 1.00 44.59 112 GLU A N 1
ATOM 882 C CA . GLU A 1 112 ? 6.446 -2.370 30.077 1.00 44.59 112 GLU A CA 1
ATOM 883 C C . GLU A 1 112 ? 6.945 -2.917 31.434 1.00 44.59 112 GLU A C 1
ATOM 885 O O . GLU A 1 112 ? 8.113 -3.260 31.585 1.00 44.59 112 GLU A O 1
ATOM 890 N N . ALA A 1 113 ? 6.029 -3.115 32.393 1.00 46.31 113 ALA A N 1
ATOM 891 C CA . ALA A 1 113 ? 6.252 -3.745 33.689 1.00 46.31 113 ALA A CA 1
ATOM 892 C C . ALA A 1 113 ? 6.617 -5.245 33.634 1.00 46.31 113 ALA A C 1
ATOM 894 O O . ALA A 1 113 ? 7.024 -5.792 34.656 1.00 46.31 113 ALA A O 1
ATOM 895 N N . SER A 1 114 ? 6.524 -5.920 32.477 1.00 46.19 114 SER A N 1
ATOM 896 C CA . SER A 1 114 ? 7.031 -7.298 32.328 1.00 46.19 114 SER A CA 1
ATOM 897 C C . SER A 1 114 ? 8.465 -7.379 31.788 1.00 46.19 114 SER A C 1
ATOM 899 O O . SER A 1 114 ? 9.036 -8.473 31.756 1.00 46.19 114 SER A O 1
ATOM 901 N N . ARG A 1 115 ? 9.082 -6.260 31.378 1.00 48.34 115 ARG A N 1
ATOM 902 C CA . ARG A 1 115 ? 10.529 -6.232 31.143 1.00 48.34 115 ARG A CA 1
ATOM 903 C C . ARG A 1 115 ? 11.203 -6.088 32.501 1.00 48.34 115 ARG A C 1
ATOM 905 O O . ARG A 1 115 ? 11.409 -4.982 32.993 1.00 48.34 115 ARG A O 1
ATOM 912 N N . ALA A 1 116 ? 11.545 -7.221 33.114 1.00 49.09 116 ALA A N 1
ATOM 913 C CA . ALA A 1 116 ? 12.562 -7.213 34.155 1.00 49.09 116 ALA A CA 1
ATOM 914 C C . ALA A 1 116 ? 13.775 -6.439 33.604 1.00 49.09 116 ALA A C 1
ATOM 916 O O . ALA A 1 116 ? 14.159 -6.690 32.456 1.00 49.09 116 ALA A O 1
ATOM 917 N N . PRO A 1 117 ? 14.351 -5.479 34.346 1.00 50.69 117 PRO A N 1
ATOM 918 C CA . PRO A 1 117 ? 15.560 -4.822 33.887 1.00 50.69 117 PRO A CA 1
ATOM 919 C C . PRO A 1 117 ? 16.606 -5.915 33.676 1.00 50.69 117 PRO A C 1
ATOM 921 O O . PRO A 1 117 ? 16.946 -6.632 34.621 1.00 50.69 117 PRO A O 1
ATOM 924 N N . GLU A 1 118 ? 17.084 -6.079 32.440 1.00 52.50 118 GLU A N 1
ATOM 925 C CA . GLU A 1 118 ? 18.267 -6.891 32.189 1.00 52.50 118 GLU A CA 1
ATOM 926 C C . GLU A 1 118 ? 19.392 -6.285 33.025 1.00 52.50 118 GLU A C 1
ATOM 928 O O . GLU A 1 118 ? 19.933 -5.218 32.727 1.00 52.50 118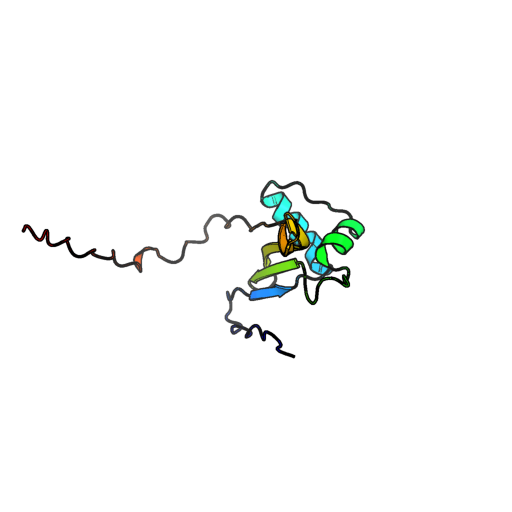 GLU A O 1
ATOM 933 N N . ARG A 1 119 ? 19.710 -6.951 34.138 1.00 53.31 119 ARG A N 1
ATOM 934 C CA . ARG A 1 119 ? 20.932 -6.693 34.881 1.00 53.31 119 ARG A CA 1
ATOM 935 C C . ARG A 1 119 ? 22.065 -7.137 33.973 1.00 53.31 119 ARG A C 1
ATOM 937 O O . ARG A 1 119 ? 22.400 -8.317 33.931 1.00 53.31 119 ARG A O 1
ATOM 944 N N . PHE A 1 120 ? 22.641 -6.193 33.239 1.00 49.41 120 PHE A N 1
ATOM 945 C CA . PHE A 1 120 ? 23.940 -6.398 32.620 1.00 49.41 120 PHE A CA 1
ATOM 946 C C . PHE A 1 120 ? 24.922 -6.820 33.722 1.00 49.41 120 PHE A C 1
ATOM 948 O O . PHE A 1 120 ? 25.075 -6.078 34.700 1.00 49.41 120 PHE A O 1
ATOM 955 N N . PRO A 1 121 ? 25.570 -7.995 33.628 1.00 51.09 121 PRO A N 1
ATOM 956 C CA . PRO A 1 121 ? 26.631 -8.328 34.559 1.00 51.09 121 PRO A CA 1
ATOM 957 C C . PRO A 1 121 ? 27.750 -7.297 34.394 1.00 51.09 121 PRO A C 1
ATOM 959 O O . PRO A 1 121 ? 28.153 -6.968 33.275 1.00 51.09 121 PRO A O 1
ATOM 962 N N . ALA A 1 122 ? 28.219 -6.758 35.521 1.00 50.44 122 ALA A N 1
ATOM 963 C CA . ALA A 1 122 ? 29.346 -5.841 35.554 1.00 50.44 122 ALA A CA 1
ATOM 964 C C . ALA A 1 122 ? 30.522 -6.460 34.788 1.00 50.44 122 ALA A C 1
ATOM 966 O O . ALA A 1 122 ? 30.893 -7.611 35.031 1.00 50.44 122 ALA A O 1
ATOM 967 N N . ARG A 1 123 ? 31.096 -5.699 33.849 1.00 53.56 123 ARG A N 1
ATOM 968 C CA . ARG A 1 123 ? 32.339 -6.080 33.178 1.00 53.56 123 ARG A CA 1
ATOM 969 C C . ARG A 1 123 ? 33.387 -6.346 34.257 1.00 53.56 123 ARG A C 1
ATOM 971 O O . ARG A 1 123 ? 33.779 -5.422 34.964 1.00 53.56 123 ARG A O 1
ATOM 978 N N . GLN A 1 124 ? 33.845 -7.590 34.372 1.00 49.09 124 GLN A N 1
ATOM 979 C CA . GLN A 1 124 ? 35.103 -7.856 35.055 1.00 49.09 124 GLN A CA 1
ATOM 980 C C . GLN A 1 124 ? 36.203 -7.231 34.201 1.00 49.09 124 GLN A C 1
ATOM 982 O O . GLN A 1 124 ? 36.443 -7.645 33.067 1.00 49.09 124 GLN A O 1
ATOM 987 N N . SER A 1 125 ? 36.811 -6.174 34.730 1.00 53.12 125 SER A N 1
ATOM 988 C CA . SER A 1 125 ? 38.033 -5.609 34.182 1.00 53.12 125 SER A CA 1
ATOM 989 C C . SER A 1 125 ? 39.152 -6.609 34.454 1.00 53.12 125 SER A C 1
ATOM 991 O O . SER A 1 125 ? 39.635 -6.702 35.579 1.00 53.12 125 SER A O 1
ATOM 993 N N . ALA A 1 126 ? 39.535 -7.387 33.443 1.00 43.06 126 ALA A N 1
ATOM 994 C CA . ALA A 1 126 ? 40.784 -8.130 33.481 1.00 43.06 126 ALA A CA 1
ATOM 995 C C . ALA A 1 126 ? 41.913 -7.141 33.175 1.00 43.06 126 ALA A C 1
ATOM 997 O O . ALA A 1 126 ? 42.076 -6.700 32.039 1.00 43.06 126 ALA A O 1
ATOM 998 N N . ALA A 1 127 ? 42.632 -6.748 34.223 1.00 47.22 127 ALA A N 1
ATOM 999 C CA . ALA A 1 127 ? 43.967 -6.196 34.094 1.00 47.22 127 ALA A CA 1
ATOM 1000 C C . ALA A 1 127 ? 44.938 -7.351 33.817 1.00 47.22 127 ALA A C 1
ATOM 1002 O O . ALA A 1 127 ? 44.968 -8.316 34.584 1.00 47.22 127 ALA A O 1
ATOM 1003 N N . ALA A 1 128 ? 45.706 -7.231 32.738 1.00 49.28 128 ALA A N 1
ATOM 1004 C CA . ALA A 1 128 ? 47.044 -7.789 32.571 1.00 49.28 128 ALA A CA 1
ATOM 1005 C C . ALA A 1 128 ? 47.755 -6.977 31.483 1.00 49.28 128 ALA A C 1
ATOM 1007 O O . ALA A 1 128 ? 47.147 -6.812 30.400 1.00 49.28 128 ALA A O 1
#

InterPro domains:
  IPR016181 Acyl-CoA N-acyltransferase [SSF55729] (16-96)

Organism: NCBI:txid410659

Sequence (128 aa):
MSSIQVDSVRDAPGGRRVRPSTPEDGPAIVALMRQAGLQPHTEPEHLDWKYWRPRPDWQGSRSFVITEGRELLAHGAVVPGTMHWGTRQGRVIHMIDWARAARPPGRRAPDEASRAPERFPARQSAAA

Foldseek 3Di:
DDDPPPPDDDDDQQDKDKDADDLVCLVVLCVQCVQQVHDDDNDSVVCCVFWPPDDPQDDDTFKMFIDRVPHTFKIKGWDWDWDDDDPDIDIDIDIDSIGGHDDPPPDDDDDPVPPDPPPDPPDDPDDD